Protein AF-A0A643CH75-F1 (afdb_monomer)

Mean predicted aligned error: 4.66 Å

Radius of gyration: 13.96 Å; Cα contacts (8 Å, |Δi|>4): 81; chains: 1; bounding box: 43×22×32 Å

Nearest PDB structures (foldseek):
  5dfn-assembly2_B  TM=2.595E-01  e=1.281E+00  Tetrahymena thermophila

Organis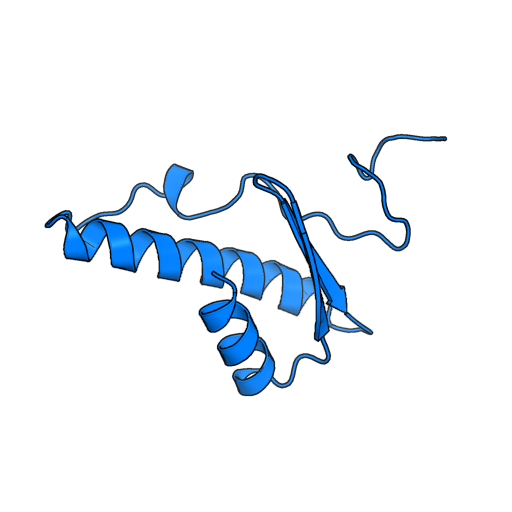m: Balaenoptera physalus (NCBI:txid9770)

Solvent-accessible surface area (backbone atoms only — not comparable to full-atom values): 5379 Å² total; per-residue (Å²): 76,70,68,50,39,53,52,49,28,64,75,69,70,46,71,60,42,86,68,50,74,54,98,93,47,76,45,68,49,55,78,80,57,52,68,61,51,46,52,43,51,37,51,17,40,28,55,44,51,50,53,51,32,50,75,73,72,37,92,73,75,60,69,84,69,34,43,68,97,72,78,90,86,72,97,64,99,62,96,51,91,83,64,79,130

InterPro domains:
  IPR002297 DNA-directed DNA-polymerase, family A, mitochondria [PR00867] (36-51)
  IPR002297 DNA-directed DNA-polymerase, family A, mitochondria [PR00867] (52-68)
  IPR002297 DNA-directed DNA-polymerase, family A, mitochondria [PTHR10267] (1-84)
  IPR043502 DNA/RNA polymerase superfamily [SSF56672] (1-80)

Structure (mmCIF, N/CA/C/O backbone):
data_AF-A0A643CH75-F1
#
_entry.id   AF-A0A643CH75-F1
#
loop_
_atom_site.group_PDB
_atom_site.id
_atom_site.type_symbol
_atom_site.label_atom_id
_atom_site.label_alt_id
_atom_site.label_comp_id
_atom_site.label_asym_id
_atom_site.label_entity_id
_atom_site.label_seq_id
_atom_site.pdbx_PDB_ins_code
_atom_site.Cartn_x
_atom_site.Cartn_y
_atom_site.Cartn_z
_atom_site.occupancy
_atom_site.B_iso_or_equiv
_atom_site.auth_seq_id
_atom_site.auth_comp_id
_atom_site.auth_asym_id
_atom_site.auth_atom_id
_atom_site.pdbx_PDB_model_num
ATOM 1 N N . MET A 1 1 ? -2.642 -3.730 6.473 1.00 89.12 1 MET A N 1
ATOM 2 C CA . MET A 1 1 ? -2.042 -3.186 5.237 1.00 89.12 1 MET A CA 1
ATOM 3 C C . MET A 1 1 ? -1.624 -4.258 4.233 1.00 89.12 1 MET A C 1
ATOM 5 O O . MET A 1 1 ? -2.092 -4.171 3.110 1.00 89.12 1 MET A O 1
ATOM 9 N N . LEU A 1 2 ? -0.817 -5.269 4.594 1.00 92.75 2 LEU A N 1
ATOM 10 C CA . LEU A 1 2 ? -0.306 -6.274 3.633 1.00 92.75 2 LEU A CA 1
ATOM 11 C C . LEU A 1 2 ? -1.407 -6.989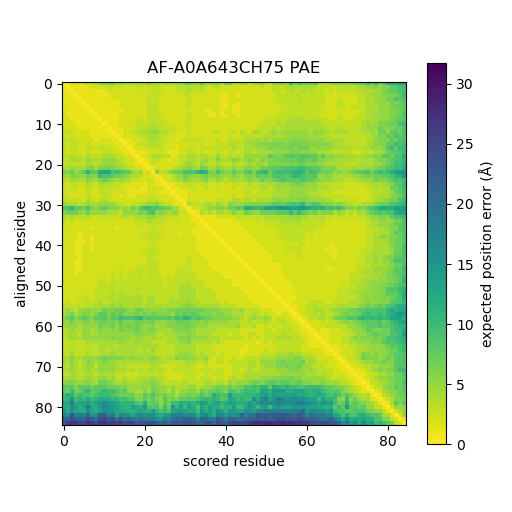 2.828 1.00 92.75 2 LEU A C 1
ATOM 13 O O . LEU A 1 2 ? -1.322 -7.076 1.611 1.00 92.75 2 LEU A O 1
ATOM 17 N N . VAL A 1 3 ? -2.479 -7.423 3.499 1.00 94.31 3 VAL A N 1
ATOM 18 C CA . VAL A 1 3 ? -3.623 -8.080 2.840 1.00 94.31 3 VAL A CA 1
ATOM 19 C C . VAL A 1 3 ? -4.319 -7.146 1.844 1.00 94.31 3 VAL A C 1
ATOM 21 O O . VAL A 1 3 ? -4.622 -7.555 0.730 1.00 94.31 3 VAL A O 1
ATOM 24 N N . ALA A 1 4 ? -4.527 -5.878 2.217 1.00 95.25 4 ALA A N 1
ATOM 25 C CA . ALA A 1 4 ? -5.127 -4.886 1.325 1.00 95.25 4 ALA A CA 1
ATOM 26 C C . ALA A 1 4 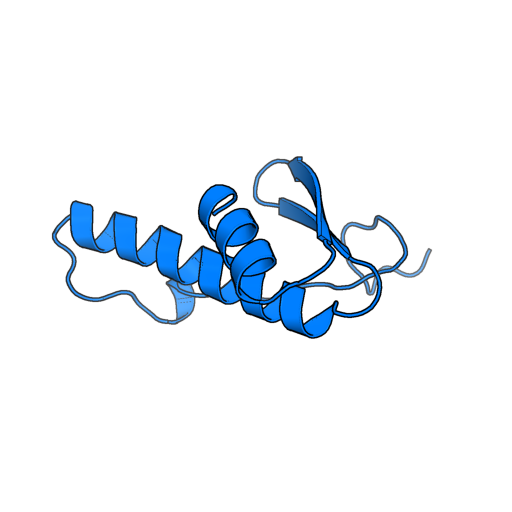? -4.221 -4.590 0.120 1.00 95.25 4 ALA A C 1
ATOM 28 O O . ALA A 1 4 ? -4.719 -4.477 -0.991 1.00 95.25 4 ALA A O 1
ATOM 29 N N . MET A 1 5 ? -2.900 -4.519 0.323 1.00 95.12 5 MET A N 1
ATOM 30 C CA . MET A 1 5 ? -1.933 -4.357 -0.768 1.00 95.12 5 MET A CA 1
ATOM 31 C C . MET A 1 5 ? -1.972 -5.524 -1.751 1.00 95.12 5 MET A C 1
ATOM 33 O O . MET A 1 5 ? -2.054 -5.290 -2.949 1.00 95.12 5 MET A O 1
ATOM 37 N N . MET A 1 6 ? -1.961 -6.761 -1.249 1.00 94.81 6 MET A N 1
ATOM 38 C CA . MET A 1 6 ? -2.060 -7.965 -2.080 1.00 94.81 6 MET A CA 1
ATOM 39 C C . MET A 1 6 ? -3.349 -7.958 -2.908 1.00 94.81 6 MET A C 1
ATOM 41 O O . MET A 1 6 ? -3.299 -8.097 -4.125 1.00 94.81 6 MET A O 1
ATOM 45 N N . TRP A 1 7 ? -4.487 -7.694 -2.260 1.00 96.25 7 TRP A N 1
ATOM 46 C CA . TRP A 1 7 ? -5.780 -7.619 -2.936 1.00 96.25 7 TRP A CA 1
ATOM 47 C C . TRP A 1 7 ? -5.827 -6.518 -4.003 1.00 96.25 7 TRP A C 1
ATOM 49 O O . TRP A 1 7 ? -6.328 -6.741 -5.100 1.00 96.25 7 TRP A O 1
ATOM 59 N N . LEU A 1 8 ? -5.282 -5.333 -3.717 1.00 95.56 8 LEU A N 1
ATOM 60 C CA . LEU A 1 8 ? -5.257 -4.236 -4.682 1.00 95.56 8 LEU A CA 1
ATOM 61 C C . LEU A 1 8 ? -4.295 -4.512 -5.849 1.00 95.56 8 LEU A C 1
ATOM 63 O O . LEU A 1 8 ? -4.597 -4.140 -6.980 1.00 95.56 8 LEU A O 1
ATOM 67 N N . PHE A 1 9 ? -3.157 -5.170 -5.610 1.00 95.25 9 PHE A N 1
ATOM 68 C CA . PHE A 1 9 ? -2.244 -5.561 -6.687 1.00 95.25 9 PHE A CA 1
ATOM 69 C C . PHE A 1 9 ? -2.917 -6.546 -7.644 1.00 95.25 9 PHE A C 1
ATOM 71 O O . PHE A 1 9 ? -2.832 -6.360 -8.855 1.00 95.25 9 PHE A O 1
ATOM 78 N N . GL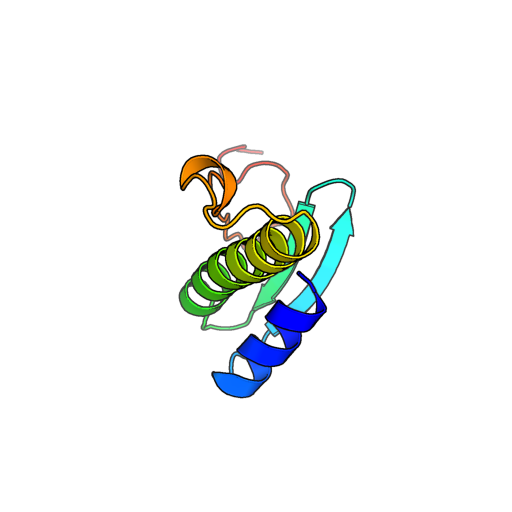U A 1 10 ? -3.657 -7.523 -7.117 1.00 95.31 10 GLU A N 1
ATOM 79 C CA . GLU A 1 10 ? -4.464 -8.440 -7.926 1.00 95.31 10 GLU A CA 1
ATOM 80 C C . GLU A 1 10 ? -5.588 -7.703 -8.670 1.00 95.31 10 GLU A C 1
ATOM 82 O O . GLU A 1 10 ? -5.726 -7.851 -9.884 1.00 95.31 10 GLU A O 1
ATOM 87 N N . ALA A 1 11 ? -6.353 -6.855 -7.975 1.00 95.62 11 ALA A N 1
ATOM 88 C CA . ALA A 1 11 ? -7.500 -6.145 -8.544 1.00 95.62 11 ALA A CA 1
ATOM 89 C C . ALA A 1 11 ? -7.120 -5.180 -9.679 1.00 95.62 11 ALA A C 1
ATOM 91 O O . ALA A 1 11 ? -7.891 -4.996 -10.620 1.00 95.62 11 ALA A O 1
ATOM 92 N N . PHE A 1 12 ? -5.940 -4.562 -9.600 1.00 94.69 12 PHE A N 1
ATOM 93 C CA . PHE A 1 12 ? -5.452 -3.606 -10.595 1.00 94.69 12 PHE A CA 1
ATOM 94 C C . PHE A 1 12 ? -4.374 -4.179 -11.525 1.00 94.69 12 PHE A C 1
ATOM 96 O O . PHE A 1 12 ? -3.826 -3.423 -12.333 1.00 94.69 12 PHE A O 1
ATOM 103 N N . ALA A 1 13 ? -4.094 -5.484 -11.437 1.00 94.88 13 ALA A N 1
ATOM 104 C CA . ALA A 1 13 ? -3.061 -6.181 -12.204 1.00 94.88 13 ALA A CA 1
ATOM 105 C C . ALA A 1 13 ? -1.679 -5.498 -12.121 1.00 94.88 13 ALA A C 1
ATOM 107 O O . ALA A 1 13 ? -1.008 -5.303 -13.132 1.00 94.88 13 ALA A O 1
ATOM 108 N N . ILE A 1 14 ? -1.270 -5.102 -10.913 1.00 94.31 14 ILE A N 1
ATOM 109 C CA . ILE A 1 14 ? 0.041 -4.501 -10.645 1.00 94.31 14 ILE A CA 1
ATOM 110 C C . ILE A 1 14 ? 1.041 -5.631 -10.382 1.00 94.31 14 ILE A C 1
ATOM 112 O O . ILE A 1 14 ? 0.919 -6.349 -9.388 1.00 94.31 14 ILE A O 1
ATOM 116 N N . ASP A 1 15 ? 2.055 -5.766 -11.242 1.00 93.69 15 ASP A N 1
ATOM 117 C CA . ASP A 1 15 ? 3.155 -6.721 -11.040 1.00 93.69 15 ASP A CA 1
ATOM 118 C C . ASP A 1 15 ? 4.121 -6.202 -9.966 1.00 93.69 15 ASP A C 1
ATOM 120 O O . ASP A 1 15 ? 5.103 -5.498 -10.236 1.00 93.69 15 ASP A O 1
ATOM 124 N N . GLY A 1 16 ? 3.787 -6.516 -8.715 1.00 92.06 16 GLY A N 1
ATOM 125 C CA . GLY A 1 16 ? 4.582 -6.176 -7.549 1.00 92.06 16 GLY A CA 1
ATOM 126 C C . GLY A 1 16 ? 4.659 -7.316 -6.539 1.00 92.06 16 GLY A C 1
ATOM 127 O O . GLY A 1 16 ? 3.745 -8.126 -6.396 1.00 92.06 16 GLY A O 1
ATOM 128 N N . ARG A 1 17 ? 5.769 -7.378 -5.805 1.00 92.62 17 ARG A N 1
ATOM 129 C CA . ARG A 1 17 ? 6.033 -8.387 -4.776 1.00 92.62 17 ARG A CA 1
ATOM 130 C C . ARG A 1 17 ? 6.377 -7.724 -3.460 1.00 92.62 17 ARG A C 1
ATOM 132 O O . ARG A 1 17 ? 7.149 -6.767 -3.414 1.00 92.62 17 ARG A O 1
ATOM 139 N N . PHE A 1 18 ? 5.827 -8.262 -2.379 1.00 92.69 18 PHE A N 1
ATOM 140 C CA . PHE A 1 18 ? 6.259 -7.892 -1.040 1.00 92.69 18 PHE A CA 1
ATOM 141 C C . PHE A 1 18 ? 7.739 -8.254 -0.869 1.00 92.69 18 PHE A C 1
ATOM 143 O O . PHE A 1 18 ? 8.138 -9.384 -1.149 1.00 92.69 18 PHE A O 1
ATOM 150 N N . CYS A 1 19 ? 8.548 -7.280 -0.455 1.00 91.06 19 CYS A N 1
ATOM 151 C CA . CYS A 1 19 ? 9.984 -7.456 -0.273 1.00 91.06 19 CYS A CA 1
ATOM 152 C C . CYS A 1 19 ? 10.318 -7.610 1.206 1.00 91.06 19 CYS A C 1
ATOM 154 O O . CYS A 1 19 ? 10.863 -8.631 1.618 1.00 91.06 19 CYS A O 1
ATOM 156 N N . ILE A 1 20 ? 9.981 -6.597 2.006 1.00 90.00 20 ILE A N 1
ATOM 157 C CA . ILE A 1 20 ? 10.327 -6.575 3.421 1.00 90.00 20 ILE A CA 1
ATOM 158 C C . ILE A 1 20 ? 9.389 -5.663 4.213 1.00 90.00 20 ILE A C 1
ATOM 160 O O . ILE A 1 20 ? 8.895 -4.655 3.704 1.00 90.00 20 ILE A O 1
ATOM 164 N N . SER A 1 21 ? 9.165 -6.018 5.477 1.00 90.81 21 SER A N 1
ATOM 165 C CA . SER A 1 21 ? 8.543 -5.159 6.485 1.00 90.81 21 SER A CA 1
ATOM 166 C C . SER A 1 21 ? 9.458 -5.076 7.703 1.00 90.81 21 SER A C 1
ATOM 168 O O . SER A 1 21 ? 9.729 -6.106 8.323 1.00 90.81 21 SER A O 1
ATOM 170 N N . ILE A 1 22 ? 9.924 -3.877 8.044 1.00 88.56 22 ILE A N 1
ATOM 171 C CA . ILE A 1 22 ? 10.792 -3.617 9.198 1.00 88.56 22 ILE A CA 1
ATOM 172 C C . ILE A 1 22 ? 10.217 -2.433 9.966 1.00 88.56 22 ILE A C 1
ATOM 174 O O . ILE A 1 22 ? 10.041 -1.370 9.386 1.00 88.56 22 ILE A O 1
ATOM 178 N N . HIS A 1 23 ? 9.987 -2.599 11.271 1.00 86.25 23 HIS A N 1
ATOM 179 C CA . HIS A 1 23 ? 9.411 -1.563 12.134 1.00 86.25 23 HIS A CA 1
ATOM 180 C C . HIS A 1 23 ? 8.118 -0.973 11.533 1.00 86.25 23 HIS A C 1
ATOM 182 O O . HIS A 1 23 ? 7.107 -1.670 11.458 1.00 86.25 23 HIS A O 1
ATOM 188 N N .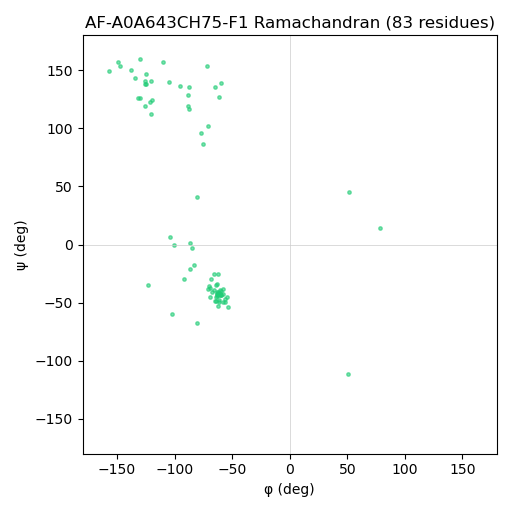 ASP A 1 24 ? 8.149 0.286 11.115 1.00 80.62 24 ASP A N 1
ATOM 189 C CA . ASP A 1 24 ? 7.070 1.039 10.479 1.00 80.62 24 ASP A CA 1
ATOM 190 C C . ASP A 1 24 ? 7.211 1.140 8.947 1.00 80.62 24 ASP A C 1
ATOM 192 O O . ASP A 1 24 ? 6.334 1.690 8.278 1.00 80.62 24 ASP A O 1
ATOM 196 N N . GLU A 1 25 ? 8.263 0.556 8.370 1.00 83.62 25 GLU A N 1
ATOM 197 C CA . GLU A 1 25 ? 8.520 0.530 6.934 1.00 83.62 25 GLU A CA 1
ATOM 198 C C . GLU A 1 25 ? 8.004 -0.754 6.276 1.00 83.62 25 GLU A C 1
ATOM 200 O O . GLU A 1 25 ? 8.233 -1.877 6.737 1.00 83.62 25 GLU A O 1
ATOM 205 N N . VAL A 1 26 ? 7.359 -0.594 5.119 1.00 90.62 26 VAL A N 1
ATOM 206 C CA . VAL A 1 26 ? 6.933 -1.697 4.251 1.00 90.62 26 VAL A CA 1
ATOM 207 C C . VAL A 1 26 ? 7.390 -1.404 2.829 1.00 90.62 26 VAL A C 1
ATOM 209 O O . VAL A 1 26 ? 7.070 -0.350 2.282 1.00 90.62 26 VAL A O 1
ATOM 212 N N . ARG A 1 27 ? 8.120 -2.341 2.217 1.00 91.00 27 ARG A N 1
ATOM 213 C CA . ARG A 1 27 ? 8.690 -2.185 0.874 1.00 91.00 27 ARG A CA 1
ATOM 214 C C . ARG A 1 27 ? 8.183 -3.257 -0.081 1.00 91.00 27 ARG A C 1
ATOM 216 O O . ARG A 1 27 ? 8.080 -4.436 0.267 1.00 91.00 27 ARG A O 1
ATOM 223 N N . TYR A 1 28 ? 7.924 -2.827 -1.310 1.00 93.31 28 TYR A N 1
ATOM 224 C CA . TYR A 1 28 ? 7.492 -3.671 -2.416 1.00 93.31 28 TYR A CA 1
ATOM 225 C C . TYR A 1 28 ? 8.438 -3.479 -3.596 1.00 93.31 28 TYR A C 1
ATOM 227 O O . TYR A 1 28 ? 8.834 -2.356 -3.899 1.00 93.31 28 TYR A O 1
ATOM 235 N N . LEU A 1 29 ? 8.783 -4.579 -4.258 1.00 92.75 29 LEU A N 1
ATOM 236 C CA . LEU A 1 29 ? 9.459 -4.555 -5.549 1.00 92.75 29 LEU A CA 1
ATOM 237 C C . LEU A 1 29 ? 8.391 -4.513 -6.632 1.00 92.75 29 LEU A C 1
ATOM 239 O O . LEU A 1 29 ? 7.477 -5.331 -6.611 1.00 92.75 29 LEU A O 1
ATOM 243 N N . VAL A 1 30 ? 8.497 -3.567 -7.556 1.00 93.25 30 VAL A N 1
ATOM 244 C CA . VAL A 1 30 ? 7.529 -3.346 -8.637 1.00 93.25 30 VAL A CA 1
ATOM 245 C C . VAL A 1 30 ? 8.310 -3.157 -9.925 1.00 93.25 30 VAL A C 1
ATOM 247 O O . VAL A 1 30 ? 9.393 -2.574 -9.897 1.00 93.25 30 VAL A O 1
ATOM 250 N N . ARG A 1 31 ? 7.784 -3.667 -11.041 1.00 88.25 31 ARG A N 1
ATOM 251 C CA . ARG A 1 31 ? 8.493 -3.626 -12.323 1.00 88.25 31 ARG A CA 1
ATOM 252 C C . ARG A 1 31 ? 8.379 -2.270 -13.027 1.00 88.25 31 ARG A C 1
ATOM 254 O O . ARG A 1 31 ? 9.372 -1.563 -13.139 1.00 88.25 31 ARG A O 1
ATOM 261 N N . GLU A 1 32 ? 7.178 -1.910 -13.480 1.00 84.44 32 GLU A N 1
ATOM 262 C CA . GLU A 1 32 ? 6.926 -0.680 -14.261 1.00 84.44 32 GLU A CA 1
ATOM 263 C C . GLU A 1 32 ? 5.869 0.224 -13.604 1.00 84.44 32 GLU A C 1
ATOM 265 O O . GLU A 1 32 ? 6.002 1.445 -13.597 1.00 84.44 32 GLU A O 1
ATOM 270 N N . ASP A 1 33 ? 4.861 -0.360 -12.951 1.00 89.56 33 ASP A N 1
ATOM 271 C CA . ASP A 1 33 ? 3.715 0.342 -12.357 1.00 89.56 33 ASP A CA 1
ATOM 272 C C . ASP A 1 33 ? 4.009 0.985 -10.980 1.00 89.56 33 ASP A C 1
ATOM 274 O O . ASP A 1 33 ? 3.188 0.947 -10.057 1.00 89.56 33 ASP A O 1
ATOM 278 N N . CYS A 1 34 ? 5.185 1.594 -10.808 1.00 91.75 34 CYS A N 1
ATOM 279 C CA . CYS A 1 34 ? 5.650 2.099 -9.511 1.00 91.75 34 CYS A CA 1
ATOM 280 C C . CYS A 1 34 ? 4.716 3.166 -8.904 1.00 91.75 34 CYS A C 1
ATOM 282 O O . CYS A 1 34 ? 4.413 3.116 -7.711 1.00 91.75 34 CYS A O 1
ATOM 284 N N . TYR A 1 35 ? 4.175 4.080 -9.717 1.00 93.44 35 TYR A N 1
ATOM 285 C CA . TYR A 1 35 ? 3.239 5.111 -9.252 1.00 93.44 35 TYR A CA 1
ATOM 286 C C . TYR A 1 35 ? 1.884 4.532 -8.834 1.00 93.44 35 TYR A C 1
ATOM 288 O O . TYR A 1 35 ? 1.298 4.967 -7.841 1.00 93.44 35 TYR A O 1
ATOM 296 N N . ARG A 1 36 ? 1.395 3.515 -9.554 1.00 93.88 36 ARG A N 1
ATOM 297 C CA . ARG A 1 36 ? 0.150 2.819 -9.198 1.00 93.88 36 ARG A CA 1
ATOM 298 C C . ARG A 1 36 ? 0.338 2.038 -7.905 1.00 93.88 36 ARG A C 1
ATOM 300 O O . ARG A 1 36 ? -0.527 2.096 -7.035 1.00 93.88 36 ARG A O 1
ATOM 307 N N . ALA A 1 37 ? 1.484 1.386 -7.728 1.00 94.50 37 ALA A N 1
ATOM 308 C CA . ALA A 1 37 ? 1.825 0.719 -6.478 1.00 94.50 37 ALA A CA 1
ATOM 309 C C . ALA A 1 37 ? 1.937 1.703 -5.299 1.00 94.50 37 ALA A C 1
ATOM 311 O O . ALA A 1 37 ? 1.421 1.419 -4.219 1.00 94.50 37 ALA A O 1
ATOM 312 N N . ALA A 1 38 ? 2.531 2.883 -5.507 1.00 94.62 38 ALA A N 1
ATOM 313 C CA . ALA A 1 38 ? 2.614 3.927 -4.485 1.00 94.62 38 ALA A CA 1
ATOM 314 C C . ALA A 1 38 ? 1.227 4.449 -4.070 1.00 94.62 38 ALA A C 1
ATOM 316 O O . ALA A 1 38 ? 0.940 4.562 -2.878 1.00 94.62 38 ALA A O 1
ATOM 317 N N . LEU A 1 39 ? 0.332 4.700 -5.033 1.00 94.75 39 LEU A N 1
ATOM 318 C CA . LEU A 1 39 ? -1.059 5.061 -4.743 1.00 94.75 39 LEU A CA 1
ATOM 319 C C . LEU A 1 39 ? -1.775 3.948 -3.970 1.00 94.75 39 LEU A C 1
ATOM 321 O O . LEU A 1 39 ? -2.485 4.197 -2.996 1.00 94.75 39 LEU A O 1
ATOM 325 N N . THR A 1 40 ? -1.549 2.707 -4.382 1.00 95.62 40 THR A N 1
ATOM 326 C CA . THR A 1 40 ? -2.129 1.533 -3.737 1.00 95.62 40 THR A CA 1
ATOM 327 C C . THR A 1 40 ? -1.689 1.418 -2.277 1.00 95.62 40 THR A C 1
ATOM 329 O O . THR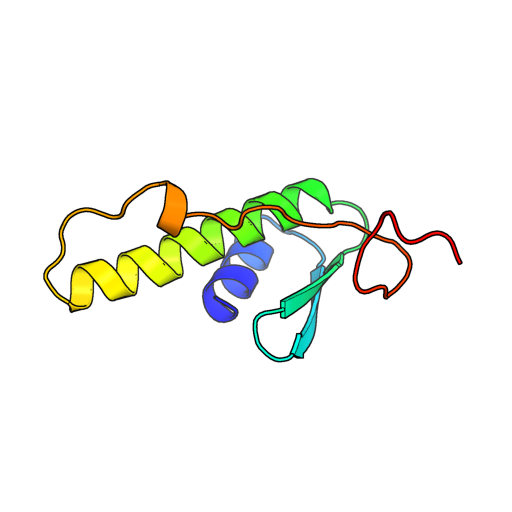 A 1 40 ? -2.514 1.131 -1.412 1.00 95.62 40 THR A O 1
ATOM 332 N N . LEU A 1 41 ? -0.426 1.732 -1.976 1.00 94.81 41 LEU A N 1
ATOM 333 C CA . LEU A 1 41 ? 0.104 1.767 -0.611 1.00 94.81 41 LEU A CA 1
ATOM 334 C C . LEU A 1 41 ? -0.602 2.809 0.261 1.00 94.81 41 LEU A C 1
ATOM 336 O O . LEU A 1 41 ? -0.945 2.522 1.411 1.00 94.81 41 LEU A O 1
ATOM 340 N N . GLN A 1 42 ? -0.890 3.983 -0.300 1.00 95.31 42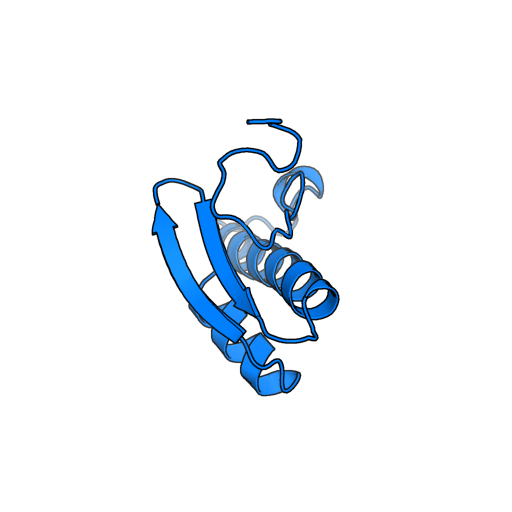 GLN A N 1
ATOM 341 C CA . GLN A 1 42 ? -1.660 5.021 0.385 1.00 95.31 42 GLN A CA 1
ATOM 342 C C . GLN A 1 42 ? -3.097 4.563 0.678 1.00 95.31 42 GLN A C 1
ATOM 344 O O . GLN A 1 42 ? -3.572 4.687 1.808 1.00 95.31 42 GLN A O 1
ATOM 349 N N . ILE A 1 43 ? -3.769 3.952 -0.302 1.00 95.50 43 ILE A N 1
ATOM 350 C CA . ILE A 1 43 ? -5.124 3.402 -0.134 1.00 95.50 43 ILE A CA 1
ATOM 351 C C . ILE A 1 43 ? -5.130 2.267 0.898 1.00 95.50 43 ILE A C 1
ATOM 353 O O . ILE A 1 43 ? -6.004 2.211 1.761 1.00 95.50 43 ILE A O 1
ATOM 357 N N . ALA A 1 44 ? -4.140 1.375 0.864 1.00 95.81 44 ALA A N 1
ATOM 358 C CA . ALA A 1 44 ? -4.033 0.273 1.811 1.00 95.81 44 ALA A CA 1
ATOM 359 C C . ALA A 1 44 ? -3.828 0.762 3.257 1.00 95.81 44 ALA A C 1
ATOM 361 O O . ALA A 1 44 ? -4.359 0.141 4.188 1.00 95.81 44 ALA A O 1
ATOM 362 N N . SER A 1 45 ? -3.098 1.867 3.458 1.00 94.44 45 SER A N 1
ATOM 363 C CA . SER A 1 45 ? -3.009 2.550 4.757 1.00 94.44 45 SER A CA 1
ATOM 364 C C . SER A 1 45 ? -4.371 3.070 5.199 1.00 94.44 45 SER A C 1
ATOM 366 O O . SER A 1 45 ? -4.823 2.710 6.288 1.00 94.44 45 SER A O 1
ATOM 368 N N . LEU A 1 46 ? -5.053 3.833 4.339 1.00 95.50 46 LEU A N 1
ATOM 369 C CA . LEU A 1 46 ? -6.382 4.377 4.614 1.00 95.50 46 LEU A CA 1
ATOM 370 C C . LEU A 1 46 ? -7.361 3.269 5.027 1.00 95.50 46 LEU A C 1
ATOM 372 O O . LEU A 1 46 ? -7.925 3.330 6.114 1.00 95.50 46 LEU A O 1
ATOM 376 N N . LEU A 1 47 ? -7.501 2.215 4.217 1.00 95.50 47 LEU A N 1
ATOM 377 C CA . LEU A 1 47 ? -8.411 1.096 4.492 1.00 95.50 47 LEU A CA 1
ATOM 378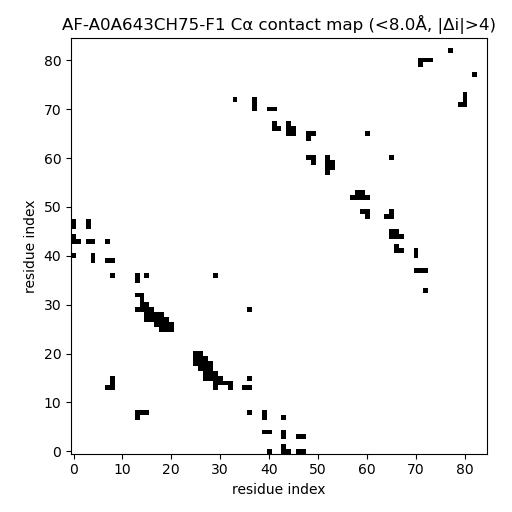 C C . LEU A 1 47 ? -8.105 0.418 5.830 1.00 95.50 47 LEU A C 1
ATOM 380 O O . LEU A 1 47 ? -9.014 0.112 6.604 1.00 95.50 47 LEU A O 1
ATOM 384 N N . THR A 1 48 ? -6.818 0.209 6.121 1.00 94.88 48 THR A N 1
ATOM 385 C CA . THR A 1 48 ? -6.387 -0.385 7.390 1.00 94.88 48 THR A CA 1
ATOM 386 C C . THR A 1 48 ? -6.824 0.499 8.560 1.00 94.88 48 THR A C 1
ATOM 388 O O . THR A 1 48 ? -7.457 0.011 9.494 1.00 94.88 48 THR A O 1
ATOM 391 N N . ARG A 1 49 ? -6.542 1.805 8.499 1.00 94.88 49 ARG A N 1
ATOM 392 C CA . ARG A 1 49 ? -6.831 2.750 9.587 1.00 94.88 49 ARG A CA 1
ATOM 393 C C . ARG A 1 49 ? -8.330 3.016 9.752 1.00 94.88 49 ARG A C 1
ATOM 395 O O . ARG A 1 49 ? -8.800 3.044 10.885 1.00 94.88 49 ARG A O 1
ATOM 402 N N . CYS A 1 50 ? -9.095 3.103 8.663 1.00 95.00 50 CYS A N 1
ATOM 403 C CA . CYS A 1 50 ? -10.558 3.188 8.701 1.00 95.00 50 CYS A CA 1
ATOM 404 C C . CYS A 1 50 ? -11.180 1.953 9.354 1.00 95.00 50 CYS A C 1
ATOM 406 O O . CYS A 1 50 ? -12.086 2.086 10.171 1.00 95.00 50 CYS A O 1
ATOM 408 N N . THR A 1 51 ? -10.669 0.757 9.046 1.00 94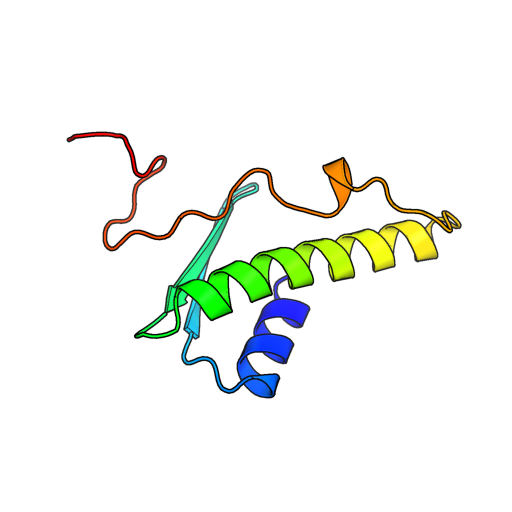.62 51 THR A N 1
ATOM 409 C CA . THR A 1 51 ? -11.155 -0.480 9.673 1.00 94.62 51 THR A CA 1
ATOM 410 C C . THR A 1 51 ? -10.947 -0.442 11.187 1.00 94.62 51 THR A C 1
ATOM 412 O O . THR A 1 51 ? -11.857 -0.793 11.935 1.00 94.62 51 THR A O 1
ATOM 415 N N . PHE A 1 52 ? -9.785 0.026 11.655 1.00 94.62 52 PHE A N 1
ATOM 416 C CA . PHE A 1 52 ? -9.531 0.200 13.087 1.00 94.62 52 PHE A CA 1
ATOM 417 C C . PHE A 1 52 ? -10.435 1.262 13.721 1.00 94.62 52 PHE A C 1
ATOM 419 O O . PHE A 1 52 ? -11.057 0.976 14.740 1.00 94.62 52 PHE A O 1
ATOM 426 N N . ALA A 1 53 ? -10.550 2.446 13.113 1.00 95.88 53 ALA A N 1
ATOM 427 C CA . ALA A 1 53 ? -11.412 3.523 13.603 1.00 95.88 53 ALA A CA 1
ATOM 428 C C . ALA A 1 53 ? -12.865 3.048 13.754 1.00 95.88 53 ALA A C 1
ATOM 430 O O . ALA A 1 53 ? -13.437 3.146 14.839 1.00 95.88 53 ALA A O 1
ATOM 431 N N . TYR A 1 54 ? -13.404 2.406 12.716 1.00 95.00 54 TYR A N 1
ATOM 432 C CA . TYR A 1 54 ? -14.756 1.859 12.726 1.00 95.00 54 TYR A CA 1
ATOM 433 C C . TYR A 1 54 ? -14.955 0.816 13.835 1.00 95.00 54 TYR A C 1
ATOM 435 O O . TYR A 1 54 ? -15.947 0.853 14.560 1.00 95.00 54 TYR A O 1
ATOM 443 N N . LYS A 1 55 ? -13.993 -0.099 14.026 1.00 95.12 55 LYS A N 1
ATOM 444 C CA . LYS A 1 55 ? -14.054 -1.106 15.101 1.00 95.12 55 LYS A CA 1
ATOM 445 C C . LYS A 1 55 ? -13.966 -0.503 16.504 1.00 95.12 55 LYS A C 1
ATOM 447 O O . LYS A 1 55 ? -14.473 -1.112 17.440 1.00 95.12 55 LYS A O 1
ATOM 452 N N . LEU A 1 56 ? -13.359 0.672 16.644 1.00 95.69 56 LEU A N 1
ATOM 453 C CA . LEU A 1 56 ? -13.293 1.436 17.891 1.00 95.69 56 LEU A CA 1
ATOM 454 C C . LEU A 1 56 ? -14.514 2.352 18.103 1.00 95.69 56 LEU A C 1
ATOM 456 O O . LEU A 1 56 ? -14.567 3.058 19.105 1.00 95.69 56 LEU A O 1
ATOM 460 N N . GLY A 1 57 ? -15.491 2.349 17.188 1.00 95.38 57 GLY A N 1
ATOM 461 C CA . GLY A 1 57 ? -16.673 3.213 17.258 1.00 95.38 57 GLY A CA 1
ATOM 462 C C . GLY A 1 57 ? -16.419 4.660 16.822 1.00 95.38 57 GLY A C 1
ATOM 463 O O . GLY A 1 57 ? -17.247 5.531 17.079 1.00 95.38 57 GLY A O 1
ATOM 464 N N . LEU A 1 58 ? -15.284 4.930 16.172 1.00 94.69 58 LEU A N 1
ATOM 465 C CA . LEU A 1 58 ? -14.978 6.220 15.559 1.00 94.69 58 LEU A CA 1
ATOM 466 C C . LEU A 1 58 ? -15.517 6.221 14.122 1.00 94.69 58 LEU A C 1
ATOM 468 O O . LEU A 1 58 ? -15.098 5.407 13.298 1.00 94.69 58 LEU A O 1
ATOM 472 N N . ASN A 1 59 ? -16.438 7.138 13.824 1.00 91.25 59 ASN A N 1
ATOM 473 C CA . ASN A 1 59 ? -17.066 7.238 12.499 1.00 91.25 59 ASN A CA 1
ATOM 474 C C . ASN A 1 59 ? -16.234 8.035 11.487 1.00 91.25 59 ASN A C 1
ATOM 476 O O . ASN A 1 59 ? -16.446 7.891 10.287 1.00 91.25 59 ASN A O 1
ATOM 480 N N . ASP A 1 60 ? -15.273 8.826 11.964 1.00 92.00 60 ASP A N 1
ATOM 481 C CA . ASP A 1 60 ? -14.426 9.679 11.137 1.00 92.00 60 ASP A CA 1
ATOM 482 C C . ASP A 1 60 ? -12.945 9.388 11.387 1.00 92.00 60 ASP A C 1
ATOM 484 O O . ASP A 1 60 ? -12.524 9.073 12.505 1.00 92.00 60 ASP A O 1
ATOM 488 N N . LEU A 1 61 ? -12.141 9.520 10.331 1.00 93.38 61 LEU A N 1
ATOM 489 C CA . LEU A 1 61 ? -10.689 9.387 10.386 1.00 93.38 61 LEU A CA 1
ATOM 490 C C . LEU A 1 61 ? -10.040 10.693 9.903 1.00 93.38 61 LEU A C 1
ATOM 492 O O . LEU A 1 61 ? -10.277 11.097 8.763 1.00 93.38 61 LEU A O 1
ATOM 496 N N . PRO A 1 62 ? -9.186 11.346 10.713 1.00 93.75 62 PRO A N 1
ATOM 497 C CA . PRO A 1 62 ? -8.458 12.530 10.275 1.00 93.75 62 PRO A CA 1
ATOM 498 C C . PRO A 1 62 ? -7.569 12.237 9.062 1.00 93.75 62 PRO A C 1
ATOM 500 O O . PRO A 1 62 ? -6.860 11.229 9.028 1.00 93.75 62 PRO A O 1
ATOM 503 N N . GLN A 1 63 ? -7.532 13.155 8.094 1.00 90.44 63 GLN A N 1
ATOM 504 C CA . GLN A 1 63 ? -6.731 13.006 6.873 1.00 90.44 63 GLN A CA 1
ATOM 505 C C . GLN A 1 63 ? -5.233 12.810 7.158 1.00 90.44 63 GLN A C 1
ATOM 507 O O . GLN A 1 63 ? -4.583 11.999 6.502 1.00 90.44 63 GLN A O 1
ATOM 512 N N . SER A 1 64 ? -4.694 13.510 8.160 1.00 92.12 64 SER A N 1
ATOM 513 C CA . SER A 1 64 ? -3.294 13.377 8.592 1.00 92.12 64 SER A CA 1
ATOM 514 C C . SER A 1 64 ? -2.955 11.976 9.100 1.00 92.12 64 SER A C 1
ATOM 516 O O . SER A 1 64 ? -1.801 11.562 9.057 1.00 92.12 64 SER A O 1
ATOM 518 N N . VAL A 1 65 ? -3.963 11.243 9.579 1.00 90.25 65 VAL A N 1
ATOM 519 C CA . VAL A 1 65 ? -3.831 9.854 10.002 1.00 90.25 65 VAL A CA 1
ATOM 520 C C . VAL A 1 65 ? -4.153 8.922 8.843 1.00 90.25 65 VAL A C 1
ATOM 522 O O . VAL A 1 65 ? -3.592 7.851 8.805 1.00 90.25 65 VAL A O 1
ATOM 525 N N . ALA A 1 66 ? -5.005 9.257 7.883 1.00 92.44 66 ALA A N 1
ATOM 526 C CA . ALA A 1 66 ? -5.344 8.343 6.790 1.00 92.44 66 ALA A CA 1
ATOM 527 C C . ALA A 1 66 ? -4.131 7.903 5.942 1.00 92.44 66 ALA A C 1
ATOM 529 O O . ALA A 1 66 ? -3.973 6.716 5.629 1.00 92.44 66 ALA A O 1
ATOM 530 N N . PHE A 1 67 ? -3.264 8.854 5.606 1.00 92.25 67 PHE A N 1
ATOM 531 C CA . PHE A 1 67 ? -2.197 8.679 4.624 1.00 92.25 67 PHE A CA 1
ATOM 532 C C . PHE A 1 67 ? -0.809 8.667 5.268 1.00 92.25 67 PHE A C 1
ATOM 534 O O . PHE A 1 67 ? -0.606 9.182 6.367 1.00 92.25 67 PHE A O 1
ATOM 541 N N . PHE A 1 68 ? 0.160 8.067 4.578 1.00 89.31 68 PHE A N 1
ATOM 542 C CA . PHE A 1 68 ? 1.568 8.273 4.907 1.00 89.31 68 PHE A CA 1
ATOM 543 C C . PHE A 1 68 ? 1.999 9.677 4.493 1.00 89.31 68 PHE A C 1
ATOM 545 O O . PHE A 1 68 ? 1.460 10.234 3.536 1.00 89.31 68 PHE A O 1
ATOM 552 N N . SER A 1 69 ? 3.012 10.216 5.172 1.00 89.00 69 SER A N 1
ATOM 553 C CA . SER A 1 69 ? 3.631 11.493 4.805 1.00 89.00 69 SER A CA 1
ATOM 554 C C . SER A 1 69 ? 4.140 11.474 3.365 1.00 89.00 69 SER A C 1
ATOM 556 O O . SER A 1 69 ? 3.870 12.394 2.598 1.00 89.00 69 SER A O 1
ATOM 558 N N . THR A 1 70 ? 4.842 10.407 2.989 1.00 88.38 70 THR A N 1
ATOM 559 C CA . THR A 1 70 ? 5.389 10.195 1.649 1.00 88.38 70 THR A CA 1
ATOM 560 C C . THR A 1 70 ? 5.432 8.702 1.317 1.00 88.38 70 THR A C 1
ATOM 562 O O . THR A 1 70 ? 5.435 7.847 2.202 1.00 88.38 70 THR A O 1
ATOM 565 N N . ALA A 1 71 ? 5.444 8.382 0.022 1.00 89.19 71 ALA A N 1
ATOM 566 C CA . ALA A 1 71 ? 5.749 7.048 -0.485 1.00 89.19 71 ALA A CA 1
ATOM 567 C C . ALA A 1 71 ? 6.967 7.163 -1.406 1.00 89.19 71 ALA A C 1
ATOM 569 O O . ALA A 1 71 ? 6.897 7.801 -2.456 1.00 89.19 71 ALA A O 1
ATOM 570 N N . SER A 1 72 ? 8.087 6.585 -0.981 1.00 88.38 72 SER A N 1
ATOM 571 C CA . SER A 1 72 ? 9.366 6.670 -1.686 1.00 88.38 72 SER A CA 1
ATOM 572 C C . SER A 1 72 ? 9.501 5.559 -2.725 1.00 88.38 72 SER A C 1
ATOM 574 O O . SER A 1 72 ? 9.207 4.399 -2.435 1.00 88.38 72 SER A O 1
ATOM 576 N N . ILE A 1 73 ? 9.981 5.909 -3.919 1.00 90.06 73 ILE A N 1
ATOM 577 C CA . ILE A 1 73 ? 10.285 4.972 -5.006 1.00 90.06 73 ILE A CA 1
ATOM 578 C C . ILE A 1 73 ? 11.771 5.118 -5.318 1.00 90.06 73 ILE A C 1
ATOM 580 O O . ILE A 1 73 ? 12.237 6.222 -5.587 1.00 90.06 73 ILE A O 1
ATOM 584 N N . ASP A 1 74 ? 12.506 4.013 -5.268 1.00 89.12 74 ASP A N 1
ATOM 585 C CA . ASP A 1 74 ? 13.945 3.989 -5.520 1.00 89.12 74 ASP A CA 1
ATOM 586 C C . ASP A 1 74 ? 14.331 2.648 -6.161 1.00 89.12 74 ASP A C 1
ATOM 588 O O . ASP A 1 74 ? 13.659 1.634 -5.962 1.00 89.12 74 ASP A O 1
ATOM 592 N N . GLN A 1 75 ? 15.414 2.652 -6.933 1.00 86.25 75 GLN A N 1
ATOM 593 C CA . GLN A 1 75 ? 16.057 1.446 -7.457 1.00 86.25 75 GLN A CA 1
ATOM 594 C C . GLN A 1 75 ? 17.068 0.865 -6.458 1.00 86.25 75 GLN A C 1
ATOM 596 O O . GLN A 1 75 ? 17.385 -0.322 -6.518 1.00 86.25 75 GLN A O 1
ATOM 601 N N . CYS A 1 76 ? 17.547 1.686 -5.521 1.00 82.94 76 CYS A N 1
ATOM 602 C CA . CYS A 1 76 ? 18.475 1.290 -4.470 1.00 82.94 76 CYS A CA 1
ATOM 603 C C . CYS A 1 76 ? 17.760 1.166 -3.119 1.00 82.94 76 CYS A C 1
ATOM 605 O O . CYS A 1 76 ? 16.934 1.997 -2.744 1.00 82.94 76 CYS A O 1
ATOM 607 N N . LEU A 1 77 ? 18.116 0.148 -2.330 1.00 78.81 77 LEU A N 1
ATOM 608 C CA . LEU A 1 77 ? 17.612 0.018 -0.964 1.00 78.81 77 LEU A CA 1
ATOM 609 C C . LEU A 1 77 ? 18.352 0.999 -0.042 1.00 78.81 77 LEU A C 1
ATOM 611 O O . LEU A 1 77 ? 19.435 0.701 0.453 1.00 78.81 77 LEU A O 1
ATOM 615 N N . ARG A 1 78 ? 17.760 2.174 0.190 1.00 79.88 78 ARG A N 1
ATOM 616 C CA . ARG A 1 78 ? 18.271 3.205 1.111 1.00 79.88 78 ARG A CA 1
ATOM 617 C C . ARG A 1 78 ? 17.179 3.681 2.064 1.00 79.88 78 ARG A C 1
ATOM 619 O O . ARG A 1 78 ? 15.991 3.472 1.800 1.00 79.88 78 ARG A O 1
ATOM 626 N N . LYS A 1 79 ? 17.573 4.283 3.189 1.00 71.31 79 LYS A N 1
ATOM 627 C CA . LYS A 1 79 ? 16.626 4.829 4.174 1.00 71.31 79 LYS A CA 1
ATOM 628 C C . LYS A 1 79 ? 15.901 6.061 3.626 1.00 71.31 79 LYS A C 1
ATOM 630 O O . LYS A 1 79 ? 14.683 6.132 3.699 1.00 71.31 79 LYS A O 1
ATOM 635 N N . GLU A 1 80 ? 16.641 6.971 2.999 1.00 72.38 80 GLU A N 1
ATOM 636 C CA . GLU A 1 80 ? 16.095 8.147 2.322 1.00 72.38 80 GLU A CA 1
ATOM 637 C C . GLU A 1 80 ? 16.587 8.194 0.876 1.00 72.38 80 GLU A C 1
ATOM 639 O O . GLU A 1 80 ? 17.748 7.895 0.599 1.00 72.38 80 GLU A O 1
ATOM 644 N N . VAL A 1 81 ? 15.704 8.581 -0.047 1.00 72.38 81 VAL A N 1
ATOM 645 C CA . VAL A 1 81 ? 16.016 8.640 -1.488 1.00 72.38 81 VAL A CA 1
ATOM 646 C C . VAL A 1 81 ? 17.027 9.751 -1.793 1.00 72.38 81 VAL A C 1
ATOM 648 O O . VAL A 1 81 ? 17.824 9.629 -2.717 1.00 72.38 81 VAL A O 1
ATOM 651 N N . THR A 1 82 ? 17.020 10.821 -0.994 1.00 72.38 82 THR A N 1
ATOM 652 C CA . THR A 1 82 ? 17.911 11.984 -1.121 1.00 72.38 82 THR A CA 1
ATOM 653 C C . THR A 1 82 ? 19.264 11.812 -0.437 1.00 72.38 82 THR A C 1
ATOM 655 O O . THR A 1 82 ? 20.088 12.716 -0.531 1.00 72.38 82 THR A O 1
ATOM 658 N N . MET A 1 83 ? 19.519 10.695 0.256 1.00 65.06 83 MET A N 1
ATOM 659 C CA . MET A 1 83 ? 20.867 10.421 0.753 1.00 65.06 83 MET A CA 1
ATOM 660 C C . MET A 1 83 ? 21.772 10.080 -0.436 1.00 65.06 83 MET A C 1
ATOM 662 O O . MET A 1 83 ? 21.717 8.974 -0.988 1.00 65.06 83 MET A O 1
ATOM 666 N N . GLU A 1 84 ? 22.581 11.059 -0.839 1.00 60.47 84 GLU A N 1
ATOM 667 C CA . GLU A 1 84 ? 23.748 10.822 -1.683 1.00 60.47 84 GLU A CA 1
ATOM 668 C C . GLU A 1 84 ? 24.755 9.966 -0.900 1.00 60.47 84 GLU A C 1
ATOM 670 O O . GLU A 1 84 ? 24.951 10.164 0.302 1.00 60.47 84 GLU A O 1
ATOM 675 N N . LEU A 1 85 ? 25.300 8.954 -1.580 1.00 57.66 85 LEU A N 1
ATOM 676 C CA . LEU A 1 85 ? 26.349 8.066 -1.072 1.00 57.66 85 LEU A CA 1
ATOM 677 C C . LEU A 1 85 ? 27.703 8.776 -1.084 1.00 57.66 85 LEU A C 1
ATOM 679 O O . LEU A 1 85 ? 27.999 9.418 -2.116 1.00 57.66 85 LEU A O 1
#

pLDDT: mean 90.0, std 7.93, range [57.66, 96.25]

Sequence (85 aa):
MLVAMMWLFEAFAIDGRFCISIHDEVRYLVREDCYRAALTLQIASLLTRCTFAYKLGLNDLPQSVAFFSTASIDQCLRKEVTMEL

Secondary structure (DSSP, 8-state):
-HHHHHHHHHHTT--EEEEEEETTEEEEEESS-HHHHHHHHHHHHHHHHHHHHHHTT-----HHHHS-S-----SS--S-TT---

Foldseek 3Di:
DVVQLVVQCVVVVFPKDWDDDDDPDTDIDGDPCQVVSQVSQLQSQQVVVCVVCVVVVRPDDDPPNSGDPDDDDDPDPDPDPPDDD